Protein AF-A0A317KMW7-F1 (afdb_monomer_lite)

pLDDT: mean 77.24, std 14.92, range [45.88, 90.69]

Sequence (65 aa):
MGTTLAPGYREVDMADRSRLHDLRQQAHDKGIQGNSKMTEGQLRQAMKKVDKGASPQAAKREARG

Foldseek 3Di:
DDDDDDPDDDPDDPVLVVVQVVLQVVLVVLVLPPCPPPHPQLSVQLVVVSVVVDDSVVSNVVSVD

Structure (mmCIF, N/CA/C/O backbone):
data_AF-A0A317KMW7-F1
#
_entry.id   AF-A0A317KMW7-F1
#
loop_
_atom_site.group_PDB
_atom_site.id
_atom_site.type_symbol
_atom_site.label_atom_id
_atom_site.label_alt_id
_atom_site.label_comp_id
_atom_site.label_asym_id
_atom_site.label_entity_id
_atom_site.label_seq_id
_atom_site.pdbx_PDB_ins_code
_atom_site.Cartn_x
_atom_site.Cartn_y
_atom_site.Cartn_z
_atom_site.occupancy
_atom_site.B_iso_or_equiv
_atom_site.auth_seq_id
_atom_site.auth_comp_id
_atom_site.auth_asym_id
_atom_site.auth_atom_id
_atom_site.pdbx_PDB_model_num
ATOM 1 N N . MET A 1 1 ? 44.433 -29.042 -1.943 1.00 45.88 1 MET A N 1
ATOM 2 C CA . MET A 1 1 ? 43.886 -27.698 -1.666 1.00 45.88 1 MET A CA 1
ATOM 3 C C . MET A 1 1 ? 42.603 -27.566 -2.470 1.00 45.88 1 MET A C 1
ATOM 5 O O . MET A 1 1 ? 42.672 -27.337 -3.667 1.00 45.88 1 MET A O 1
ATOM 9 N N . GLY A 1 2 ? 41.467 -27.904 -1.857 1.00 47.12 2 GLY A N 1
ATOM 10 C CA . GLY A 1 2 ? 40.163 -27.936 -2.524 1.00 47.12 2 GLY A CA 1
ATOM 11 C C . GLY A 1 2 ? 39.430 -26.622 -2.292 1.00 47.12 2 GLY A C 1
ATOM 12 O O . GLY A 1 2 ? 39.279 -26.197 -1.152 1.00 47.12 2 GLY A O 1
ATOM 13 N N . THR A 1 3 ? 39.045 -25.970 -3.378 1.00 53.50 3 THR A N 1
ATOM 14 C CA . THR A 1 3 ? 38.390 -24.663 -3.422 1.00 53.50 3 THR A CA 1
ATOM 15 C C . THR A 1 3 ? 37.040 -24.704 -2.704 1.00 53.50 3 THR A C 1
ATOM 17 O O . THR A 1 3 ? 36.169 -25.502 -3.043 1.00 53.50 3 THR A O 1
ATOM 20 N N . THR A 1 4 ? 36.859 -23.841 -1.708 1.00 57.66 4 THR A N 1
ATOM 21 C CA . THR A 1 4 ? 35.617 -23.676 -0.948 1.00 57.66 4 THR A CA 1
ATOM 22 C C . THR A 1 4 ? 34.525 -23.100 -1.856 1.00 57.66 4 THR A C 1
ATOM 24 O O . THR A 1 4 ? 34.613 -21.946 -2.275 1.00 57.66 4 THR A O 1
ATOM 27 N N . LEU A 1 5 ? 33.491 -23.886 -2.173 1.00 58.22 5 LEU A N 1
ATOM 28 C CA . LEU A 1 5 ? 32.276 -23.383 -2.820 1.00 58.22 5 LEU A CA 1
ATOM 29 C C . LEU A 1 5 ? 31.467 -22.577 -1.791 1.00 58.22 5 LEU A C 1
ATOM 31 O O . LEU A 1 5 ? 30.975 -23.132 -0.809 1.00 58.22 5 LEU A O 1
ATOM 35 N N . ALA 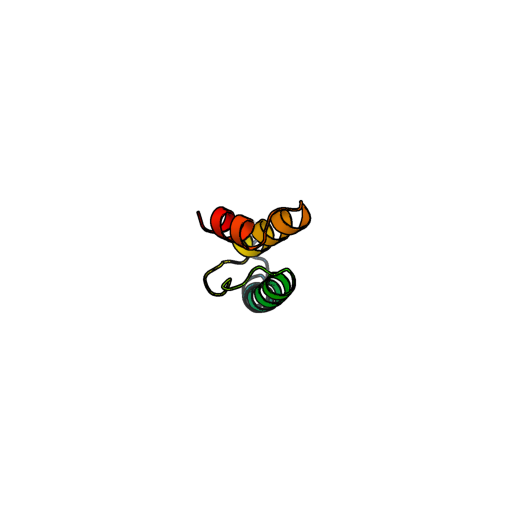A 1 6 ? 31.325 -21.272 -2.007 1.00 58.88 6 ALA A N 1
ATOM 36 C CA . ALA A 1 6 ? 30.407 -20.434 -1.244 1.00 58.88 6 ALA A CA 1
ATOM 37 C C . ALA A 1 6 ? 28.958 -20.660 -1.733 1.00 58.88 6 ALA A C 1
ATOM 39 O O . ALA A 1 6 ? 28.693 -20.453 -2.920 1.00 58.88 6 ALA A O 1
ATOM 40 N N . PRO A 1 7 ? 27.990 -21.029 -0.871 1.00 61.19 7 PRO A N 1
ATOM 41 C CA . PRO A 1 7 ? 26.582 -21.080 -1.246 1.00 61.19 7 PRO A CA 1
ATOM 42 C C . PRO A 1 7 ? 25.980 -19.686 -1.027 1.00 61.19 7 PRO A C 1
ATOM 44 O O . PRO A 1 7 ? 25.535 -19.358 0.070 1.00 61.19 7 PRO A O 1
ATOM 47 N N . GLY A 1 8 ? 26.053 -18.820 -2.041 1.00 54.66 8 GLY A N 1
ATOM 48 C CA . GLY A 1 8 ? 25.791 -17.386 -1.847 1.00 54.66 8 GLY A CA 1
ATOM 49 C C . GLY A 1 8 ? 24.791 -16.712 -2.780 1.00 54.66 8 GLY A C 1
ATOM 50 O O . GLY A 1 8 ? 24.288 -15.656 -2.415 1.00 54.66 8 GLY A O 1
ATOM 51 N N . TYR A 1 9 ? 24.461 -17.280 -3.941 1.00 46.75 9 TYR A N 1
ATOM 52 C CA . TYR A 1 9 ? 23.543 -16.631 -4.886 1.00 46.75 9 TYR A CA 1
ATOM 53 C C . TYR A 1 9 ? 22.327 -17.513 -5.136 1.00 46.75 9 T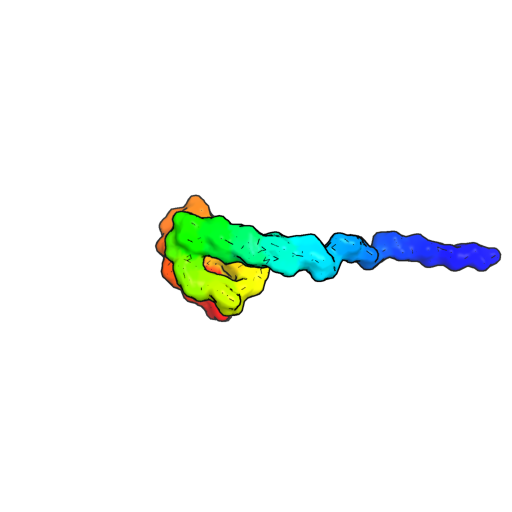YR A C 1
ATOM 55 O O . TYR A 1 9 ? 22.251 -18.332 -6.043 1.00 46.75 9 TYR A O 1
ATOM 63 N N . ARG A 1 10 ? 21.418 -17.333 -4.181 1.00 50.84 10 ARG A N 1
ATOM 64 C CA . ARG A 1 10 ? 20.037 -17.788 -4.086 1.00 50.84 10 ARG A CA 1
ATOM 65 C C . ARG A 1 10 ? 19.297 -17.592 -5.417 1.00 50.84 10 ARG A C 1
ATOM 67 O O . ARG A 1 10 ? 19.417 -16.547 -6.042 1.00 50.84 10 ARG A O 1
ATOM 74 N N . GLU A 1 11 ? 18.473 -18.566 -5.775 1.00 48.47 11 GLU A N 1
ATOM 75 C CA . GLU A 1 11 ? 17.476 -18.560 -6.855 1.00 48.47 11 GLU A CA 1
ATOM 76 C C . GLU A 1 11 ? 16.387 -17.466 -6.682 1.00 48.47 11 GLU A C 1
ATOM 78 O O . GLU A 1 11 ? 15.207 -17.777 -6.527 1.00 48.47 11 GLU A O 1
ATOM 83 N N . VAL A 1 12 ? 16.735 -16.175 -6.644 1.00 52.09 12 VAL A N 1
ATOM 84 C CA . VAL A 1 12 ? 15.766 -15.095 -6.342 1.00 52.09 12 VAL A CA 1
ATOM 85 C C . VAL A 1 12 ? 15.249 -14.322 -7.563 1.00 52.09 12 VAL A C 1
ATOM 87 O O . VAL A 1 12 ? 14.185 -13.717 -7.489 1.00 52.09 12 VAL A O 1
ATOM 90 N N . ASP A 1 13 ? 15.892 -14.398 -8.727 1.00 55.25 13 ASP A N 1
ATOM 91 C CA . ASP A 1 13 ? 15.641 -13.426 -9.808 1.00 55.25 13 ASP A CA 1
ATOM 92 C C . ASP A 1 13 ? 14.368 -13.625 -10.665 1.00 55.25 13 ASP A C 1
ATOM 94 O O . ASP A 1 13 ? 13.930 -12.690 -11.348 1.00 55.25 13 ASP A O 1
ATOM 98 N N . MET A 1 14 ? 13.728 -14.802 -10.641 1.00 51.69 14 MET A N 1
ATOM 99 C CA . MET A 1 14 ? 12.467 -15.039 -11.380 1.00 51.69 14 MET A CA 1
ATOM 100 C C . MET A 1 14 ? 11.216 -15.009 -10.488 1.00 51.69 14 MET A C 1
ATOM 102 O O . MET A 1 14 ? 10.153 -14.579 -10.940 1.00 51.69 14 MET A O 1
ATOM 106 N N . ALA A 1 15 ? 11.329 -15.390 -9.212 1.00 55.41 15 ALA A N 1
ATOM 107 C CA . ALA A 1 15 ? 10.209 -15.372 -8.266 1.00 55.41 15 ALA A CA 1
ATOM 108 C C . ALA A 1 15 ? 9.820 -13.944 -7.827 1.00 55.41 15 ALA A C 1
ATOM 110 O O . ALA A 1 15 ? 8.641 -13.666 -7.588 1.00 55.41 15 ALA A O 1
ATOM 111 N N . ASP A 1 16 ? 10.787 -13.023 -7.778 1.00 57.41 16 ASP A N 1
ATOM 112 C CA . ASP A 1 16 ? 10.585 -11.636 -7.335 1.00 57.41 16 ASP A CA 1
ATOM 113 C C . ASP A 1 16 ? 9.697 -10.819 -8.290 1.00 57.41 16 ASP A C 1
ATOM 115 O O . ASP A 1 16 ? 8.837 -10.045 -7.863 1.00 57.41 16 ASP A O 1
ATOM 119 N N . ARG A 1 17 ? 9.817 -11.037 -9.608 1.00 57.97 17 ARG A N 1
ATOM 120 C CA . ARG A 1 17 ? 8.981 -10.334 -10.600 1.00 57.97 17 ARG A CA 1
ATOM 121 C C . ARG A 1 17 ? 7.512 -10.747 -10.537 1.00 57.97 17 ARG A C 1
ATOM 123 O O . ARG A 1 17 ? 6.640 -9.886 -10.657 1.00 57.97 17 ARG A O 1
ATOM 130 N N . SER A 1 18 ? 7.232 -12.031 -10.305 1.00 64.44 18 SER A N 1
ATOM 131 C CA . SER A 1 18 ? 5.858 -12.518 -10.123 1.00 64.44 18 SER A CA 1
ATOM 132 C C . SER A 1 18 ? 5.251 -12.015 -8.811 1.00 64.44 18 SER A C 1
ATOM 134 O O . SER A 1 18 ? 4.085 -11.619 -8.779 1.00 64.44 18 SER A O 1
ATOM 136 N N . ARG A 1 19 ? 6.046 -11.966 -7.733 1.00 77.38 19 ARG A N 1
ATOM 137 C CA . ARG A 1 19 ? 5.615 -11.426 -6.435 1.00 77.38 19 ARG A CA 1
ATOM 138 C C . ARG A 1 19 ? 5.244 -9.957 -6.496 1.00 77.38 19 ARG A C 1
ATOM 140 O O . ARG A 1 19 ? 4.294 -9.552 -5.832 1.00 77.38 19 ARG A O 1
ATOM 147 N N . LEU A 1 20 ? 5.944 -9.167 -7.305 1.00 84.06 20 LEU A N 1
ATOM 148 C CA . LEU A 1 20 ? 5.634 -7.750 -7.447 1.00 84.06 20 LEU A CA 1
ATOM 149 C C . LEU A 1 20 ? 4.227 -7.525 -8.015 1.00 84.06 20 LEU A C 1
ATOM 151 O O . LEU A 1 20 ? 3.519 -6.633 -7.552 1.00 84.06 20 LEU A O 1
ATOM 155 N N . HIS A 1 21 ? 3.817 -8.323 -9.004 1.00 84.25 21 HIS A N 1
ATOM 156 C CA . HIS A 1 21 ? 2.477 -8.226 -9.580 1.00 84.25 21 HIS A CA 1
ATOM 157 C C . HIS A 1 21 ? 1.398 -8.567 -8.544 1.00 84.25 21 HIS A C 1
ATOM 159 O O . HIS A 1 21 ? 0.440 -7.815 -8.372 1.00 84.25 21 HIS A O 1
ATOM 165 N N . ASP A 1 22 ? 1.610 -9.643 -7.791 1.00 86.81 22 ASP A N 1
ATOM 166 C CA . ASP A 1 22 ? 0.701 -10.069 -6.729 1.00 86.81 22 ASP A CA 1
ATOM 167 C C . ASP A 1 22 ? 0.608 -9.031 -5.592 1.00 86.81 22 ASP A C 1
ATOM 169 O O . ASP A 1 22 ? -0.480 -8.631 -5.183 1.00 86.81 22 ASP A O 1
ATOM 173 N N . LEU A 1 23 ? 1.743 -8.466 -5.168 1.00 87.62 23 LEU A N 1
ATOM 174 C CA . LEU A 1 23 ? 1.792 -7.384 -4.180 1.00 87.62 23 LEU A CA 1
ATOM 175 C C . LEU A 1 23 ? 1.066 -6.123 -4.645 1.00 87.62 23 LEU A C 1
ATOM 177 O O . LEU A 1 23 ? 0.443 -5.441 -3.833 1.00 87.62 23 LEU A O 1
ATOM 181 N N . ARG A 1 24 ? 1.131 -5.794 -5.939 1.00 88.12 24 ARG A N 1
ATOM 182 C CA . ARG A 1 24 ? 0.363 -4.675 -6.502 1.00 88.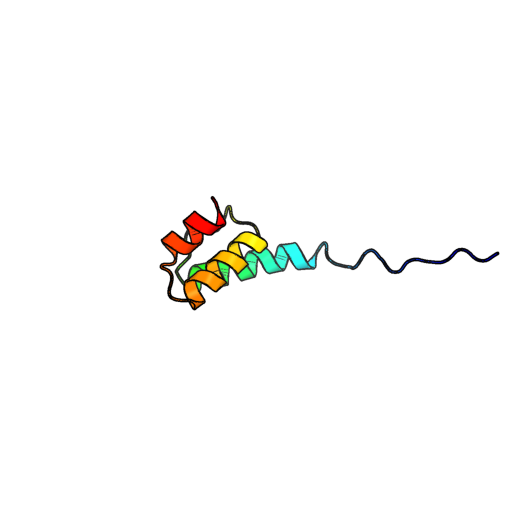12 24 ARG A CA 1
ATOM 183 C C . ARG A 1 24 ? -1.129 -4.945 -6.430 1.00 88.12 24 ARG A C 1
ATOM 185 O O . ARG A 1 24 ? -1.878 -4.033 -6.079 1.00 88.12 24 ARG A O 1
ATOM 192 N N . GLN A 1 25 ? -1.545 -6.175 -6.714 1.00 89.25 25 GLN A N 1
ATOM 193 C CA . GLN A 1 25 ? -2.941 -6.580 -6.624 1.00 89.25 25 GLN A CA 1
ATOM 194 C C . GLN A 1 25 ? -3.442 -6.506 -5.175 1.00 89.25 25 GLN A C 1
ATOM 196 O O . GLN A 1 25 ? -4.454 -5.860 -4.914 1.00 89.25 25 GLN A O 1
ATOM 201 N N . GLN A 1 26 ? -2.683 -7.054 -4.223 1.00 89.31 26 GLN A N 1
ATOM 202 C CA . GLN A 1 26 ? -3.009 -6.990 -2.795 1.00 89.31 26 GLN A CA 1
ATOM 203 C C . GLN A 1 26 ? -3.031 -5.551 -2.264 1.00 89.31 26 GLN A C 1
ATOM 205 O O . GLN A 1 26 ? -3.912 -5.165 -1.500 1.00 89.31 26 GLN A O 1
ATOM 210 N N . ALA A 1 27 ? -2.066 -4.724 -2.664 1.00 89.00 27 ALA A N 1
ATOM 211 C CA . ALA A 1 27 ? -2.037 -3.324 -2.270 1.00 89.00 27 ALA A CA 1
ATOM 212 C C . ALA A 1 27 ? -3.236 -2.561 -2.854 1.00 89.00 27 ALA A C 1
ATOM 214 O O . ALA A 1 27 ? -3.814 -1.730 -2.159 1.00 89.00 27 ALA A O 1
ATOM 215 N N . HIS A 1 28 ? -3.642 -2.858 -4.092 1.00 89.31 28 HIS A N 1
ATOM 216 C CA . HIS A 1 28 ? -4.846 -2.286 -4.690 1.00 89.31 28 HIS A CA 1
ATOM 217 C C . HIS A 1 28 ? -6.112 -2.684 -3.916 1.00 89.31 28 HIS A C 1
ATOM 219 O O . HIS A 1 28 ? -6.941 -1.817 -3.652 1.00 89.31 28 HIS A O 1
ATOM 225 N N . ASP A 1 29 ? -6.228 -3.950 -3.507 1.00 89.25 29 ASP A N 1
ATOM 226 C CA . ASP A 1 29 ? -7.331 -4.458 -2.677 1.00 89.25 29 ASP A CA 1
ATOM 227 C C . ASP A 1 29 ? -7.417 -3.736 -1.319 1.00 89.25 29 ASP A C 1
ATOM 229 O O . ASP A 1 29 ? -8.480 -3.279 -0.909 1.00 89.25 29 ASP A O 1
ATOM 233 N N . LYS A 1 30 ? -6.263 -3.453 -0.699 1.00 85.12 30 LYS A N 1
ATOM 234 C CA . LYS A 1 30 ? -6.153 -2.607 0.506 1.00 85.12 30 LYS A CA 1
ATOM 235 C C . LYS A 1 30 ? -6.402 -1.103 0.260 1.00 85.12 30 LYS A C 1
ATOM 237 O O . LYS A 1 30 ? -6.182 -0.288 1.155 1.00 85.12 30 LYS A O 1
ATOM 242 N N . GLY A 1 31 ? -6.801 -0.697 -0.946 1.00 87.88 31 GLY A N 1
ATOM 243 C CA . GLY A 1 31 ? -7.074 0.696 -1.319 1.00 87.88 31 GLY A CA 1
ATOM 244 C C . GLY A 1 31 ? -5.845 1.512 -1.745 1.00 87.88 31 GLY A C 1
ATOM 245 O O . GLY A 1 31 ? -5.951 2.712 -2.012 1.00 87.88 31 GLY A O 1
A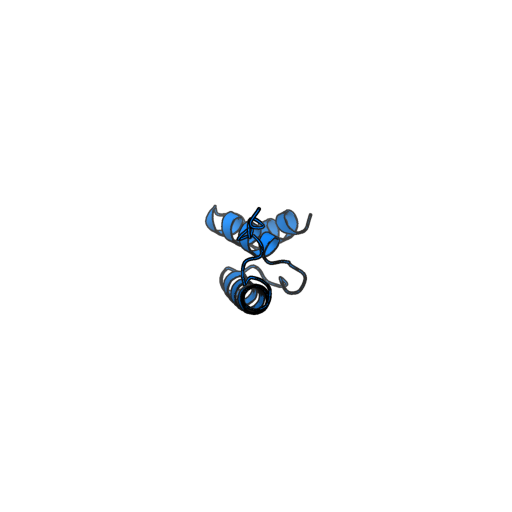TOM 246 N N . ILE A 1 32 ? -4.659 0.901 -1.839 1.00 87.25 32 ILE A N 1
ATOM 247 C CA . ILE A 1 32 ? -3.415 1.548 -2.289 1.00 87.25 32 ILE A CA 1
ATOM 248 C C . ILE A 1 32 ? -3.393 1.568 -3.823 1.00 87.25 32 ILE A C 1
ATOM 250 O O . ILE A 1 32 ? -2.665 0.824 -4.484 1.00 87.25 32 ILE A O 1
ATOM 254 N N . GLN A 1 33 ? -4.214 2.442 -4.403 1.00 85.62 33 GLN A N 1
ATOM 255 C CA . GLN A 1 33 ? -4.349 2.587 -5.852 1.00 85.62 33 GLN A CA 1
ATOM 256 C C . GLN A 1 33 ? -3.185 3.371 -6.485 1.00 85.62 33 GLN A C 1
ATOM 258 O O . GLN A 1 33 ? -2.607 4.295 -5.891 1.00 85.62 33 GLN A O 1
ATOM 263 N N . GLY A 1 34 ? -2.862 3.036 -7.740 1.00 82.75 34 GLY A N 1
ATOM 264 C CA . GLY A 1 34 ? -1.781 3.674 -8.505 1.00 82.75 34 GLY A CA 1
ATOM 265 C C . GLY A 1 34 ? -0.380 3.247 -8.056 1.00 82.75 34 GLY A C 1
ATOM 266 O O . GLY A 1 34 ? 0.554 4.050 -8.068 1.00 82.75 34 GLY A O 1
ATOM 267 N N . ASN A 1 35 ? -0.241 1.994 -7.627 1.00 83.50 35 ASN A N 1
ATOM 268 C CA . ASN A 1 35 ? 1.005 1.396 -7.150 1.00 83.50 35 ASN A CA 1
ATOM 269 C C . ASN A 1 35 ? 1.890 0.814 -8.279 1.00 83.50 35 ASN A C 1
ATOM 271 O O . ASN A 1 35 ? 2.935 0.220 -8.029 1.00 83.50 35 ASN A O 1
ATOM 275 N N . SER A 1 36 ? 1.519 1.051 -9.539 1.00 80.69 36 SER A N 1
ATOM 276 C CA . SER A 1 36 ? 2.183 0.537 -10.746 1.00 80.69 36 SER A CA 1
ATOM 277 C C . SER A 1 36 ? 3.635 1.002 -10.901 1.00 80.69 36 SER A C 1
ATOM 279 O O . SER A 1 36 ? 4.422 0.361 -11.590 1.00 80.69 36 SER A O 1
ATOM 281 N N . LYS A 1 37 ? 3.997 2.120 -10.258 1.00 83.25 37 LYS A N 1
ATOM 282 C CA . LYS A 1 37 ? 5.366 2.664 -10.217 1.00 83.25 37 LYS A CA 1
ATOM 283 C C . LYS A 1 37 ? 6.126 2.303 -8.934 1.00 83.25 37 LYS A C 1
ATOM 285 O O . LYS A 1 37 ? 7.215 2.825 -8.731 1.00 83.25 37 LYS A O 1
ATOM 290 N N . MET A 1 38 ? 5.546 1.490 -8.050 1.00 84.12 38 MET A N 1
ATOM 291 C CA . MET A 1 38 ? 6.172 1.098 -6.786 1.00 84.12 38 MET A CA 1
ATOM 292 C C . MET A 1 38 ? 6.953 -0.206 -6.949 1.00 84.12 38 MET A C 1
ATOM 294 O O . MET A 1 38 ? 6.540 -1.109 -7.692 1.00 84.1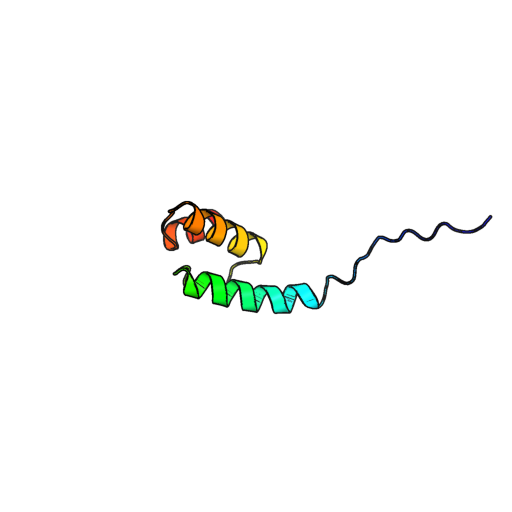2 38 MET A O 1
ATOM 298 N N . THR A 1 39 ? 8.082 -0.280 -6.247 1.00 87.12 39 THR A N 1
ATOM 299 C CA . THR A 1 39 ? 8.855 -1.513 -6.070 1.00 87.12 39 THR A CA 1
ATOM 300 C C . THR A 1 39 ? 8.249 -2.366 -4.957 1.00 87.12 39 THR A C 1
ATOM 302 O O . THR A 1 39 ? 7.381 -1.923 -4.200 1.00 87.12 39 THR A O 1
ATOM 305 N N . GLU A 1 40 ? 8.714 -3.605 -4.844 1.00 85.38 40 GLU A N 1
ATOM 306 C CA . GLU A 1 40 ? 8.229 -4.558 -3.849 1.00 85.38 40 GLU A CA 1
ATOM 307 C C . GLU A 1 40 ? 8.393 -4.013 -2.421 1.00 85.38 40 GLU A C 1
ATOM 309 O O . GLU A 1 40 ? 7.450 -4.048 -1.630 1.00 85.38 40 GLU A O 1
ATOM 314 N N . GLY A 1 41 ? 9.561 -3.444 -2.104 1.00 85.25 41 GLY A N 1
ATOM 315 C CA . GLY A 1 41 ? 9.825 -2.856 -0.789 1.00 85.25 41 GLY A CA 1
ATOM 316 C C . GLY A 1 41 ? 8.856 -1.720 -0.452 1.00 85.25 41 GLY A C 1
ATOM 317 O O . GLY A 1 41 ? 8.310 -1.676 0.651 1.00 85.25 41 GLY A O 1
ATOM 318 N N . GLN A 1 42 ? 8.561 -0.858 -1.429 1.00 88.31 42 GLN A N 1
ATOM 319 C CA . GLN A 1 42 ? 7.623 0.254 -1.258 1.00 88.31 42 GLN A CA 1
ATOM 320 C C . GLN A 1 42 ? 6.185 -0.243 -1.062 1.00 88.31 42 GLN A C 1
ATOM 322 O O . GLN A 1 42 ? 5.456 0.286 -0.224 1.00 88.31 42 GLN A O 1
ATOM 327 N N . LEU A 1 43 ? 5.768 -1.276 -1.801 1.00 88.12 43 LEU A N 1
ATOM 328 C CA . LEU A 1 43 ? 4.457 -1.913 -1.636 1.00 88.12 43 LEU A CA 1
ATOM 329 C C . LEU A 1 43 ? 4.312 -2.528 -0.245 1.00 88.12 43 LEU A C 1
ATOM 331 O O . LEU A 1 43 ? 3.349 -2.222 0.455 1.00 88.12 43 LEU A O 1
ATOM 335 N N . ARG A 1 44 ? 5.296 -3.323 0.196 1.00 88.81 44 ARG A N 1
ATOM 336 C CA . ARG A 1 44 ? 5.306 -3.931 1.536 1.00 88.81 44 ARG A CA 1
ATOM 337 C C . ARG A 1 44 ? 5.236 -2.866 2.631 1.00 88.81 44 ARG A C 1
ATOM 339 O O . ARG A 1 44 ? 4.471 -3.011 3.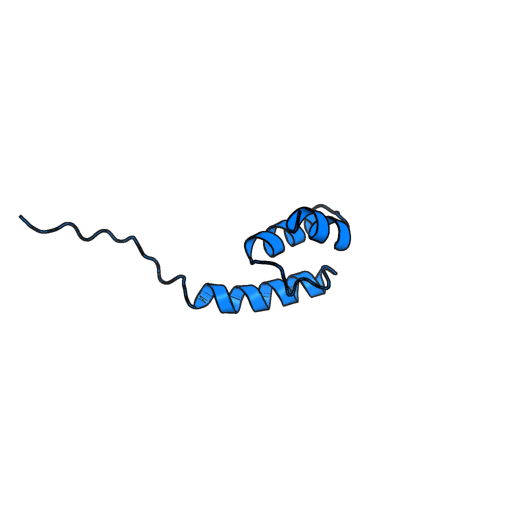583 1.00 88.81 44 ARG A O 1
ATOM 346 N N . GLN A 1 45 ? 5.998 -1.781 2.494 1.00 89.69 45 GLN A N 1
ATOM 347 C CA . GLN A 1 45 ? 5.991 -0.679 3.455 1.00 89.69 45 GLN A CA 1
ATOM 348 C C . GLN A 1 45 ? 4.640 0.043 3.483 1.00 89.69 45 GLN A C 1
ATOM 350 O O . GLN A 1 45 ? 4.106 0.291 4.565 1.00 89.69 45 GLN A O 1
ATOM 355 N N . ALA A 1 46 ? 4.061 0.339 2.318 1.00 90.38 46 ALA A N 1
ATOM 356 C CA . ALA A 1 46 ? 2.755 0.979 2.228 1.00 90.38 46 ALA A CA 1
ATOM 357 C C . ALA A 1 46 ? 1.653 0.085 2.820 1.00 90.38 46 ALA A C 1
ATOM 359 O O . ALA A 1 46 ? 0.869 0.546 3.646 1.00 90.38 46 ALA A O 1
ATOM 360 N N . MET A 1 47 ? 1.645 -1.211 2.497 1.00 88.50 47 MET A N 1
ATOM 361 C CA . MET A 1 47 ? 0.709 -2.178 3.078 1.00 88.50 47 MET A CA 1
ATOM 362 C C . MET A 1 47 ? 0.839 -2.252 4.600 1.00 88.50 47 MET A C 1
ATOM 364 O O . MET A 1 47 ? -0.177 -2.233 5.285 1.00 88.50 47 MET A O 1
ATOM 368 N N . LYS A 1 48 ? 2.066 -2.257 5.141 1.00 90.69 48 LYS A N 1
ATOM 369 C CA . LYS A 1 48 ? 2.313 -2.247 6.593 1.00 90.69 48 LYS A CA 1
ATOM 370 C C . LYS A 1 48 ? 1.788 -0.978 7.268 1.00 90.69 48 LYS A C 1
ATOM 372 O O . LYS A 1 48 ? 1.380 -1.029 8.421 1.00 90.69 48 LYS A O 1
ATOM 377 N N . LYS A 1 49 ? 1.811 0.166 6.581 1.00 88.50 49 LYS A N 1
ATOM 378 C CA . LYS A 1 49 ? 1.242 1.419 7.097 1.00 88.50 49 LYS A CA 1
ATOM 379 C C . LYS A 1 49 ? -0.282 1.395 7.084 1.00 88.50 49 LYS A C 1
ATOM 381 O O . LYS A 1 49 ? -0.883 1.799 8.072 1.00 88.50 49 LYS A O 1
ATOM 386 N N . VAL A 1 50 ? -0.889 0.874 6.020 1.00 89.56 50 VAL A N 1
ATOM 387 C CA . VAL A 1 50 ? -2.346 0.678 5.966 1.00 89.56 50 VAL A CA 1
ATOM 388 C C . VAL A 1 50 ? -2.816 -0.266 7.067 1.00 89.56 50 VAL A C 1
ATOM 390 O O . VAL A 1 50 ? -3.789 0.028 7.748 1.00 89.56 50 VAL A O 1
ATOM 393 N N . ASP A 1 51 ? -2.067 -1.338 7.315 1.00 88.19 51 ASP A N 1
ATOM 394 C CA . ASP A 1 51 ? -2.331 -2.280 8.408 1.00 88.19 51 ASP A CA 1
ATOM 395 C C . ASP A 1 51 ? -2.277 -1.614 9.796 1.00 88.19 51 ASP A C 1
ATOM 397 O O . ASP A 1 51 ? -3.040 -1.946 10.694 1.00 88.19 51 ASP A O 1
ATOM 401 N N . LYS A 1 52 ? -1.418 -0.599 9.950 1.00 89.25 52 LYS A N 1
ATOM 402 C CA . LYS A 1 52 ? -1.327 0.244 11.152 1.00 89.25 52 LYS A CA 1
ATOM 403 C C . LYS A 1 52 ? -2.422 1.317 11.249 1.00 89.25 52 LYS A C 1
ATOM 405 O O . LYS A 1 52 ? -2.380 2.126 12.171 1.00 89.25 52 LYS A O 1
ATOM 410 N N . GLY A 1 53 ? -3.362 1.366 10.305 1.00 88.69 53 GLY A N 1
ATOM 411 C CA . GLY A 1 53 ? -4.446 2.351 10.266 1.00 88.69 53 GLY A CA 1
ATOM 412 C C . GLY A 1 53 ? -4.129 3.632 9.489 1.00 88.69 53 GLY A C 1
ATOM 413 O O . GLY A 1 53 ? -4.903 4.584 9.547 1.00 88.69 53 GLY A O 1
ATOM 414 N N . ALA A 1 54 ? -3.013 3.694 8.753 1.00 89.19 54 ALA A N 1
ATOM 415 C CA . ALA A 1 54 ? -2.741 4.832 7.879 1.00 89.19 54 ALA A CA 1
ATOM 416 C C . ALA A 1 54 ? -3.617 4.784 6.619 1.00 89.19 54 ALA A C 1
ATOM 418 O O . ALA A 1 54 ? -3.832 3.726 6.029 1.00 89.19 54 ALA A O 1
ATOM 419 N N . SER A 1 55 ? -4.050 5.947 6.132 1.00 89.12 55 SER A N 1
ATOM 420 C CA . SER A 1 55 ? -4.798 6.013 4.877 1.00 89.12 55 SER A CA 1
ATOM 421 C C . SER A 1 55 ? -3.958 5.483 3.702 1.00 89.12 55 SER A C 1
ATOM 423 O O . SER A 1 55 ? -2.789 5.862 3.570 1.00 89.12 55 SER A O 1
ATOM 425 N N . PRO A 1 56 ? -4.535 4.696 2.778 1.00 86.62 56 PRO A N 1
ATOM 426 C CA . PRO A 1 56 ? -3.809 4.113 1.645 1.00 86.62 56 PRO A CA 1
ATOM 427 C C . PRO A 1 56 ? -3.048 5.127 0.780 1.00 86.62 56 PRO A C 1
ATOM 429 O O . PRO A 1 56 ? -1.935 4.866 0.319 1.00 86.62 56 PRO A O 1
ATOM 432 N N . GLN A 1 57 ? -3.606 6.329 0.598 1.00 85.00 57 GLN A N 1
ATOM 433 C CA . GLN A 1 57 ? -2.926 7.420 -0.108 1.00 85.00 57 GLN A CA 1
ATOM 434 C C . GLN A 1 57 ? -1.728 7.987 0.663 1.00 85.00 57 GLN A C 1
ATOM 436 O O . GLN A 1 57 ? -0.718 8.317 0.037 1.00 85.00 57 GLN A O 1
ATOM 441 N N . ALA A 1 58 ? -1.824 8.090 1.992 1.00 87.12 58 ALA A N 1
ATOM 442 C CA . ALA A 1 58 ? -0.733 8.553 2.848 1.00 87.12 58 ALA A CA 1
ATOM 443 C C . ALA A 1 58 ? 0.401 7.521 2.863 1.00 87.12 58 ALA A C 1
ATOM 445 O O . ALA A 1 58 ? 1.544 7.856 2.559 1.00 87.12 58 ALA A O 1
ATOM 446 N N . ALA A 1 59 ? 0.056 6.247 3.059 1.00 87.44 59 ALA A N 1
ATOM 447 C CA . ALA A 1 59 ? 0.987 5.128 2.991 1.00 87.44 59 ALA A CA 1
ATOM 448 C C . ALA A 1 59 ? 1.743 5.073 1.653 1.00 87.44 59 ALA A C 1
ATOM 450 O O . ALA A 1 59 ? 2.956 4.874 1.636 1.00 87.44 59 ALA A O 1
ATOM 451 N N . LYS A 1 60 ? 1.051 5.312 0.528 1.00 85.88 60 LYS A N 1
ATOM 452 C CA . LYS A 1 60 ? 1.678 5.420 -0.798 1.00 85.88 60 LYS A CA 1
ATOM 453 C C . LYS A 1 60 ? 2.644 6.597 -0.894 1.00 85.88 60 LYS A C 1
ATOM 455 O O . LYS A 1 60 ? 3.743 6.429 -1.413 1.00 85.88 60 LYS A O 1
ATOM 460 N N . ARG A 1 61 ? 2.217 7.794 -0.474 1.00 84.69 61 ARG A N 1
ATOM 461 C CA . ARG A 1 61 ? 3.057 9.001 -0.539 1.00 84.69 61 ARG A CA 1
ATOM 462 C C . ARG A 1 61 ? 4.334 8.808 0.263 1.00 84.69 61 ARG A C 1
ATOM 464 O O . ARG A 1 61 ? 5.401 9.076 -0.265 1.00 84.69 61 ARG A O 1
ATOM 471 N N . GLU A 1 62 ? 4.225 8.268 1.468 1.00 82.94 62 GLU A N 1
ATOM 472 C CA . GLU A 1 62 ? 5.381 8.034 2.328 1.00 82.94 62 GLU A CA 1
ATOM 473 C C . GLU A 1 62 ? 6.247 6.833 1.930 1.00 82.94 62 GLU A C 1
ATOM 475 O O . GLU A 1 62 ? 7.366 6.719 2.406 1.00 82.94 62 GLU A O 1
ATOM 480 N N . ALA A 1 63 ? 5.735 5.892 1.136 1.00 82.12 63 ALA A N 1
ATOM 481 C CA . ALA A 1 63 ? 6.556 4.812 0.589 1.00 82.12 63 ALA A CA 1
ATOM 482 C C . ALA A 1 63 ? 7.279 5.225 -0.706 1.00 82.12 63 ALA A C 1
ATOM 484 O O . ALA A 1 63 ? 8.218 4.554 -1.125 1.00 82.12 63 ALA A O 1
ATOM 485 N N . ARG A 1 64 ? 6.807 6.283 -1.386 1.00 77.88 64 ARG A N 1
ATOM 486 C CA . ARG A 1 64 ? 7.417 6.825 -2.614 1.00 77.88 64 ARG A CA 1
ATOM 487 C C . ARG A 1 64 ? 8.338 8.020 -2.367 1.00 77.88 64 ARG A C 1
ATOM 489 O O . ARG A 1 64 ? 9.179 8.263 -3.228 1.00 77.88 64 ARG A O 1
ATOM 496 N N . GLY A 1 65 ? 8.097 8.783 -1.302 1.00 64.25 65 GLY A N 1
ATOM 497 C CA . GLY A 1 65 ? 8.987 9.842 -0.816 1.00 64.25 65 GLY A CA 1
ATOM 498 C C . GLY A 1 65 ? 10.140 9.257 -0.024 1.00 64.25 65 GLY A C 1
ATOM 499 O O . GLY A 1 65 ? 11.225 9.863 -0.100 1.00 64.25 65 GLY A O 1
#

Secondary structure (DSSP, 8-state):
----------S-TTHHHHHHHHHHHHHHHTT---GGG--HHHHHHHHHHHHTT--HHHHHHHHH-

Radius of gyration: 16.47 Å; chains: 1; bounding box: 51×38×22 Å